Protein AF-A0A0F9JX82-F1 (afdb_monomer_lite)

Sequence (52 aa):
MSIRECLDCRTHQEELSKEKIVKEIQAFLKNPEKYHVKYNTTTGFYKFELIK

Organism: NCBI:txid412755

Secondary structure (DSSP, 8-state):
--HHHHHHHHHHHHHHHHHHHHHHHHHHHH-GGGEEEEE-TTTSSEEEEE--

Structure (mmCIF, N/CA/C/O backbone):
data_AF-A0A0F9JX82-F1
#
_entry.id   AF-A0A0F9JX82-F1
#
loop_
_atom_site.group_PDB
_atom_site.id
_atom_site.type_symbol
_atom_site.label_atom_id
_atom_site.label_alt_id
_atom_site.label_comp_id
_atom_site.label_asym_id
_atom_site.label_entity_id
_atom_site.label_seq_id
_atom_site.pdbx_PDB_ins_code
_atom_site.Cartn_x
_atom_site.Cartn_y
_atom_site.Cartn_z
_atom_site.occupancy
_atom_site.B_iso_or_equiv
_atom_site.auth_seq_id
_atom_site.auth_comp_id
_atom_site.auth_asym_id
_atom_site.auth_atom_id
_atom_site.pdbx_PDB_model_num
ATOM 1 N N . MET A 1 1 ? 23.094 15.933 -20.433 1.00 51.38 1 MET A N 1
ATOM 2 C CA . MET A 1 1 ? 22.638 14.861 -19.530 1.00 51.38 1 MET A CA 1
ATOM 3 C C . MET A 1 1 ? 23.109 13.551 -20.109 1.00 51.38 1 MET A C 1
ATOM 5 O O . MET A 1 1 ? 22.645 13.162 -21.176 1.00 51.38 1 MET A O 1
ATOM 9 N N . SER A 1 2 ? 24.127 12.957 -19.495 1.00 50.66 2 SER A N 1
ATOM 10 C CA . SER A 1 2 ? 24.657 11.675 -19.955 1.00 50.66 2 SER A CA 1
ATOM 11 C C . SER A 1 2 ? 23.688 10.554 -19.573 1.00 50.66 2 SER A C 1
ATOM 13 O O . SER A 1 2 ? 23.006 10.629 -18.554 1.00 50.66 2 SER A O 1
ATOM 15 N N . ILE A 1 3 ? 23.639 9.489 -20.373 1.00 58.03 3 ILE A N 1
ATOM 16 C CA . ILE A 1 3 ? 22.800 8.304 -20.116 1.00 58.03 3 ILE A CA 1
ATOM 17 C C . ILE A 1 3 ? 23.039 7.716 -18.708 1.00 58.03 3 ILE A C 1
ATOM 19 O O . ILE A 1 3 ? 22.113 7.169 -18.113 1.00 58.03 3 ILE A O 1
ATOM 23 N N . ARG A 1 4 ? 24.250 7.870 -18.147 1.00 54.03 4 ARG A N 1
ATOM 24 C CA . ARG A 1 4 ? 24.588 7.421 -16.785 1.00 54.03 4 ARG A CA 1
ATOM 25 C C . ARG A 1 4 ? 23.845 8.195 -15.698 1.00 54.03 4 ARG A C 1
ATOM 27 O O . ARG A 1 4 ? 23.289 7.568 -14.809 1.00 54.03 4 ARG A O 1
ATOM 34 N N . GLU A 1 5 ? 23.745 9.517 -15.821 1.00 51.88 5 GLU A N 1
ATOM 35 C CA . GLU A 1 5 ? 23.019 10.349 -14.847 1.00 51.88 5 GLU A CA 1
ATOM 36 C C . GLU A 1 5 ? 21.527 9.971 -14.795 1.00 51.88 5 GLU A C 1
ATOM 38 O O . GLU A 1 5 ? 20.939 9.912 -13.721 1.00 51.88 5 GLU A O 1
ATOM 43 N N . CYS A 1 6 ? 20.915 9.622 -15.935 1.00 58.56 6 CYS A N 1
ATOM 44 C CA . CYS A 1 6 ? 19.530 9.136 -15.964 1.00 58.56 6 CYS A CA 1
ATOM 45 C C . CYS A 1 6 ? 19.351 7.748 -15.328 1.00 58.56 6 CYS A C 1
ATOM 47 O O . CYS A 1 6 ? 18.308 7.495 -14.721 1.00 58.56 6 CYS A O 1
ATOM 49 N N . LEU A 1 7 ? 20.325 6.844 -15.476 1.00 56.38 7 LEU A N 1
ATOM 50 C CA . LEU A 1 7 ? 20.266 5.506 -14.877 1.00 56.38 7 LEU A CA 1
ATOM 51 C C . LEU A 1 7 ? 20.400 5.572 -13.354 1.00 56.38 7 LEU A C 1
ATOM 53 O O . LEU A 1 7 ? 19.630 4.910 -12.656 1.00 56.38 7 LEU A O 1
ATOM 57 N N . ASP A 1 8 ? 21.288 6.424 -12.843 1.00 57.84 8 ASP A N 1
ATOM 58 C CA . ASP A 1 8 ? 21.430 6.651 -11.403 1.00 57.84 8 ASP A CA 1
ATOM 59 C C . ASP A 1 8 ? 20.176 7.323 -10.821 1.00 57.84 8 ASP A C 1
ATOM 61 O O . ASP A 1 8 ? 19.663 6.883 -9.792 1.00 57.84 8 ASP A O 1
ATOM 65 N N . CYS A 1 9 ? 19.589 8.308 -11.518 1.00 60.03 9 CYS A N 1
ATOM 66 C CA . CYS A 1 9 ? 18.316 8.912 -11.104 1.00 60.03 9 CYS A CA 1
ATOM 67 C C . CYS A 1 9 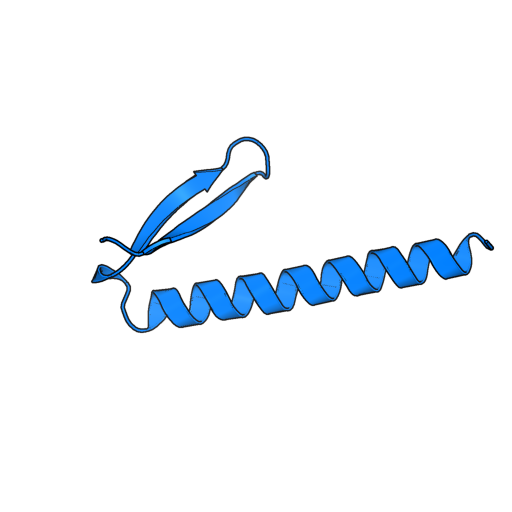? 17.174 7.890 -11.033 1.00 60.03 9 CYS A C 1
ATOM 69 O O . CYS A 1 9 ? 16.382 7.915 -10.090 1.00 60.03 9 CYS A O 1
ATOM 71 N N . ARG A 1 10 ? 17.075 6.992 -12.019 1.00 59.09 10 ARG A N 1
ATOM 72 C CA . ARG A 1 10 ? 16.021 5.972 -12.068 1.00 59.09 10 ARG A CA 1
ATOM 73 C C . ARG A 1 10 ? 16.204 4.918 -10.976 1.00 59.09 10 ARG A C 1
ATOM 75 O O . ARG A 1 10 ? 15.237 4.576 -10.303 1.00 59.09 10 ARG A O 1
ATOM 82 N N . THR A 1 11 ? 17.436 4.468 -10.756 1.00 61.91 11 THR A N 1
ATOM 83 C CA . THR A 1 11 ? 17.766 3.495 -9.704 1.00 61.91 11 THR A CA 1
ATOM 84 C C . THR A 1 11 ? 17.483 4.076 -8.317 1.00 61.91 11 THR A C 1
ATOM 86 O O . THR A 1 11 ? 16.832 3.434 -7.496 1.00 61.91 11 THR A O 1
ATOM 89 N N . HIS A 1 12 ? 17.857 5.336 -8.080 1.00 60.22 12 HIS A N 1
ATOM 90 C CA . HIS A 1 12 ? 17.591 6.012 -6.811 1.00 60.22 12 HIS A CA 1
ATOM 91 C C . HIS A 1 12 ? 16.089 6.259 -6.570 1.00 60.22 12 HIS A C 1
ATOM 93 O O . HIS A 1 12 ? 15.595 6.094 -5.455 1.00 60.22 12 HIS A O 1
ATOM 99 N N . GLN A 1 13 ? 15.322 6.595 -7.615 1.00 59.03 13 GLN A N 1
ATOM 100 C CA . GLN A 1 13 ? 13.858 6.690 -7.519 1.00 59.03 13 GLN A CA 1
ATOM 101 C C . GLN A 1 13 ? 13.204 5.342 -7.183 1.00 59.03 13 GLN A C 1
ATOM 103 O O . GLN A 1 13 ? 12.255 5.300 -6.396 1.00 59.03 13 GLN A O 1
ATOM 108 N N . GLU A 1 14 ? 13.713 4.241 -7.739 1.00 60.66 14 GLU A N 1
ATOM 109 C CA . GLU A 1 14 ? 13.242 2.891 -7.418 1.00 60.66 14 GLU A CA 1
ATOM 110 C C . GLU A 1 14 ? 13.560 2.508 -5.961 1.00 60.66 14 GLU A C 1
ATOM 112 O O . GLU A 1 14 ? 12.700 1.945 -5.282 1.00 60.66 14 GLU A O 1
ATOM 117 N N . GLU A 1 15 ? 14.731 2.864 -5.428 1.00 61.62 15 GLU A N 1
ATOM 118 C CA . GLU A 1 15 ? 15.078 2.642 -4.013 1.00 61.62 15 GLU A CA 1
ATOM 119 C C . GLU A 1 15 ? 14.184 3.437 -3.053 1.00 61.62 15 GLU A C 1
ATOM 121 O O . GLU A 1 15 ? 13.599 2.861 -2.131 1.00 61.62 15 GLU A O 1
ATOM 126 N N . LEU A 1 16 ? 13.976 4.729 -3.327 1.00 61.03 16 LEU A N 1
ATOM 127 C CA . LEU A 1 16 ? 13.064 5.579 -2.553 1.00 61.03 16 LEU A CA 1
ATOM 128 C C . LEU A 1 16 ? 11.623 5.042 -2.572 1.00 61.03 16 LEU A C 1
ATOM 130 O O . LEU A 1 16 ? 10.895 5.150 -1.580 1.00 61.03 16 LEU A O 1
ATOM 134 N N . SER A 1 17 ? 11.208 4.424 -3.684 1.00 71.00 17 SER A N 1
ATOM 135 C CA . SER A 1 17 ? 9.893 3.787 -3.798 1.00 71.00 17 SER A CA 1
ATOM 136 C C . SER A 1 17 ? 9.774 2.533 -2.922 1.00 71.00 17 SER A C 1
ATOM 138 O O . SER A 1 17 ? 8.753 2.352 -2.254 1.00 71.00 17 SER A O 1
ATOM 140 N N . LYS A 1 18 ? 10.830 1.710 -2.842 1.00 75.38 18 LYS A N 1
ATOM 141 C CA . LYS A 1 18 ? 10.852 0.484 -2.028 1.00 75.38 18 LYS A CA 1
ATOM 142 C C . LYS A 1 18 ? 10.799 0.802 -0.540 1.00 75.38 18 LYS A C 1
ATOM 144 O O . LYS A 1 18 ? 9.981 0.220 0.170 1.00 75.38 18 LYS A O 1
ATOM 149 N N . GLU A 1 19 ? 11.613 1.744 -0.066 1.00 80.81 19 GLU A N 1
ATOM 150 C CA . GLU A 1 19 ? 11.607 2.135 1.350 1.00 80.81 19 GLU A CA 1
ATOM 151 C C . GLU A 1 19 ? 10.245 2.673 1.791 1.00 80.81 19 GLU A C 1
ATOM 153 O O . GLU A 1 19 ? 9.765 2.366 2.886 1.00 80.81 19 GLU A O 1
ATOM 158 N N . LYS A 1 20 ? 9.600 3.463 0.926 1.00 80.75 20 LYS A N 1
ATOM 159 C CA . LYS A 1 20 ? 8.271 4.005 1.192 1.00 80.75 20 LYS A CA 1
ATOM 160 C C . LYS A 1 20 ? 7.223 2.897 1.305 1.00 80.75 20 LYS A C 1
ATOM 162 O O . LYS A 1 20 ? 6.465 2.891 2.272 1.00 80.75 20 LYS A O 1
ATOM 167 N N . ILE A 1 21 ? 7.231 1.933 0.382 1.00 80.88 21 ILE A N 1
ATOM 168 C CA . ILE A 1 21 ? 6.329 0.771 0.421 1.00 80.88 21 ILE A CA 1
ATOM 169 C C . ILE A 1 21 ? 6.542 -0.038 1.709 1.00 80.88 21 ILE A C 1
ATOM 171 O O . ILE A 1 21 ? 5.575 -0.379 2.387 1.00 80.88 21 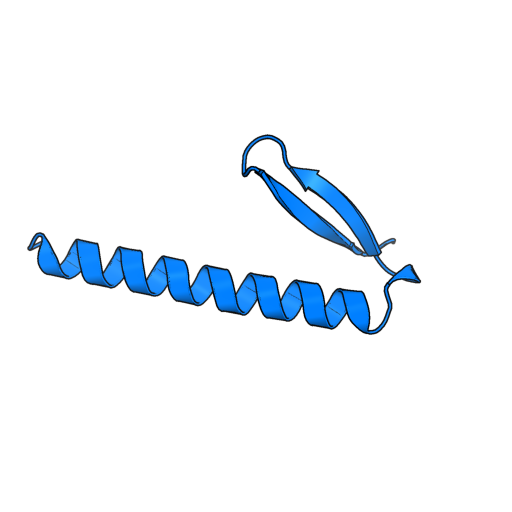ILE A O 1
ATOM 175 N N . VAL A 1 22 ? 7.795 -0.301 2.096 1.00 85.50 22 VAL A N 1
ATOM 176 C CA . VAL A 1 22 ? 8.102 -1.040 3.333 1.00 85.50 22 VAL A CA 1
ATOM 177 C C . VAL A 1 22 ? 7.574 -0.303 4.566 1.00 85.50 22 VAL A C 1
ATOM 179 O O . VAL A 1 22 ? 6.978 -0.935 5.438 1.00 85.50 22 VAL A O 1
ATOM 182 N N . LYS A 1 23 ? 7.730 1.025 4.637 1.00 87.00 23 LYS A N 1
ATOM 183 C CA . LYS A 1 23 ? 7.186 1.836 5.740 1.00 87.00 23 LYS A CA 1
ATOM 184 C C . LYS A 1 23 ? 5.660 1.778 5.806 1.00 87.00 23 LYS A C 1
ATOM 186 O O . LYS A 1 23 ? 5.116 1.642 6.900 1.00 87.00 23 LYS A O 1
ATOM 191 N N . GLU A 1 24 ? 4.976 1.849 4.665 1.00 83.88 24 GLU A N 1
ATOM 192 C CA . GLU A 1 24 ? 3.513 1.735 4.602 1.00 83.88 24 GLU A C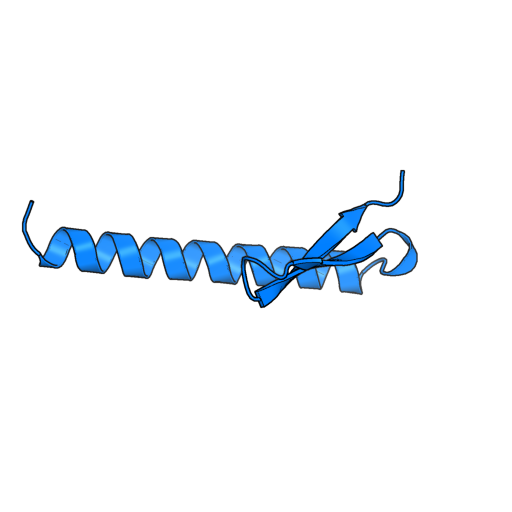A 1
ATOM 193 C C . GLU A 1 24 ? 3.035 0.352 5.078 1.00 83.88 24 GLU A C 1
ATOM 195 O O . GLU A 1 24 ? 2.130 0.269 5.909 1.00 83.88 24 GLU A O 1
ATOM 200 N N . ILE A 1 25 ? 3.708 -0.728 4.662 1.00 86.50 25 ILE A N 1
ATOM 201 C CA . ILE A 1 25 ? 3.409 -2.093 5.126 1.00 86.50 25 ILE A CA 1
ATOM 202 C C . ILE A 1 25 ? 3.663 -2.233 6.633 1.00 86.50 25 ILE A C 1
ATOM 204 O O . ILE A 1 25 ? 2.839 -2.797 7.349 1.00 86.50 25 ILE A O 1
ATOM 208 N N . GLN A 1 26 ? 4.773 -1.701 7.154 1.00 90.44 26 GLN A N 1
ATOM 209 C CA . GLN A 1 26 ? 5.062 -1.736 8.593 1.00 90.44 26 GLN A CA 1
ATOM 210 C C . GLN A 1 26 ? 4.024 -0.961 9.415 1.00 90.44 26 GLN A C 1
ATOM 212 O O . GLN A 1 26 ? 3.652 -1.398 10.504 1.00 90.44 26 GLN A O 1
ATOM 217 N N . ALA A 1 27 ? 3.557 0.186 8.916 1.00 88.31 27 ALA A N 1
ATOM 218 C CA . ALA A 1 27 ? 2.509 0.966 9.567 1.00 88.31 27 ALA A CA 1
ATOM 219 C C . ALA A 1 27 ? 1.167 0.217 9.576 1.00 88.31 27 ALA A C 1
ATOM 221 O O . ALA A 1 27 ? 0.489 0.209 10.606 1.00 88.31 27 ALA A O 1
ATOM 222 N N . PHE A 1 28 ? 0.834 -0.458 8.471 1.00 89.06 28 PHE A N 1
ATOM 223 C CA . PHE A 1 28 ? -0.328 -1.338 8.370 1.00 89.06 28 PHE A CA 1
ATOM 224 C C . PHE A 1 28 ? -0.256 -2.498 9.369 1.00 89.06 28 PHE A C 1
ATOM 226 O O . PHE A 1 28 ? -1.179 -2.679 10.154 1.00 89.06 28 PHE A O 1
ATOM 233 N N . LEU A 1 29 ? 0.860 -3.236 9.414 1.00 89.81 29 LEU A N 1
ATOM 234 C CA . LEU A 1 29 ? 1.024 -4.393 10.306 1.00 89.81 29 LEU A CA 1
ATOM 235 C C . LEU A 1 29 ? 0.905 -4.040 11.797 1.00 89.81 29 LEU A C 1
ATOM 237 O O . LEU A 1 29 ? 0.569 -4.906 12.599 1.00 89.81 29 LEU A O 1
ATOM 241 N N . LYS A 1 30 ? 1.174 -2.785 12.182 1.00 93.25 30 LYS A N 1
ATOM 242 C CA . LYS A 1 30 ? 1.038 -2.324 13.572 1.00 93.25 30 LYS A CA 1
ATOM 243 C C . LYS A 1 30 ? -0.409 -2.093 14.011 1.00 93.25 30 LYS A C 1
ATOM 245 O O . LYS A 1 30 ? -0.673 -2.222 15.197 1.00 93.25 30 LYS A O 1
ATOM 250 N N . ASN A 1 31 ? -1.300 -1.681 13.108 1.00 92.06 31 ASN A N 1
ATOM 251 C CA . A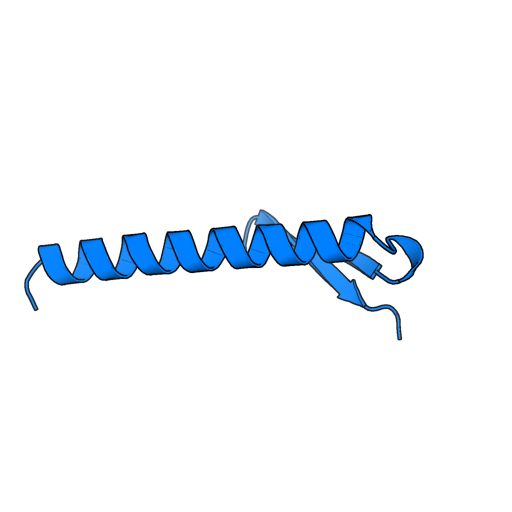SN A 1 31 ? -2.707 -1.382 13.418 1.00 92.06 31 ASN A CA 1
ATOM 252 C C . ASN A 1 31 ? -3.588 -1.675 12.187 1.00 92.06 31 ASN A C 1
ATOM 254 O O . ASN A 1 31 ? -4.111 -0.731 11.584 1.00 92.06 31 ASN A O 1
ATOM 258 N N . PRO A 1 32 ? -3.706 -2.938 11.742 1.00 89.94 32 PRO A N 1
ATOM 259 C CA . PRO A 1 32 ? -4.376 -3.277 10.484 1.00 89.94 32 PRO A CA 1
ATOM 260 C C . PRO A 1 32 ? -5.840 -2.818 10.445 1.00 89.94 32 PRO A C 1
ATOM 262 O O . PRO A 1 32 ? -6.335 -2.425 9.394 1.00 89.94 32 PRO A O 1
ATOM 265 N N . GLU A 1 33 ? -6.511 -2.775 11.595 1.00 92.00 33 GLU A N 1
ATOM 266 C CA . GLU A 1 33 ? -7.891 -2.316 11.763 1.00 92.00 33 GLU A CA 1
ATOM 267 C C . GLU A 1 33 ? -8.110 -0.830 11.448 1.00 92.00 33 GLU A C 1
ATOM 269 O O . GLU A 1 33 ? -9.249 -0.411 11.263 1.00 92.00 33 GLU A O 1
ATOM 274 N N . LYS A 1 34 ? -7.043 -0.026 11.368 1.00 91.69 34 LYS A N 1
ATOM 275 C CA . LYS A 1 34 ? -7.121 1.398 11.001 1.00 91.69 34 LYS A CA 1
ATOM 276 C 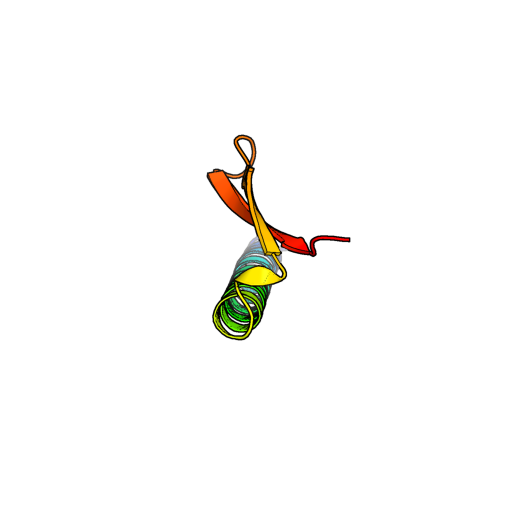C . LYS A 1 34 ? -6.998 1.643 9.504 1.00 91.69 34 LYS A C 1
ATOM 278 O O . LYS A 1 34 ? -7.052 2.799 9.087 1.00 91.69 34 LYS A O 1
ATOM 283 N N . TYR A 1 35 ? -6.804 0.600 8.701 1.00 91.00 35 TYR A N 1
ATOM 284 C CA . TYR A 1 35 ? -6.525 0.735 7.278 1.00 91.00 35 TYR A CA 1
ATOM 285 C C . TYR A 1 35 ? -7.500 -0.069 6.420 1.00 91.00 35 TYR A C 1
ATOM 287 O O . TYR A 1 35 ? -7.825 -1.219 6.696 1.00 91.00 35 TYR A O 1
ATOM 295 N N . HIS A 1 36 ? -7.900 0.535 5.308 1.00 89.81 36 HIS A N 1
ATOM 296 C CA . HIS A 1 36 ? -8.556 -0.104 4.185 1.00 89.81 36 HIS A CA 1
ATOM 297 C C . HIS A 1 36 ? -7.523 -0.357 3.078 1.00 89.81 36 HIS A C 1
ATOM 299 O O . HIS A 1 36 ? -6.856 0.568 2.606 1.00 89.81 36 HIS A O 1
ATOM 305 N N . VAL A 1 37 ? -7.404 -1.609 2.632 1.00 88.25 37 VAL A N 1
ATOM 306 C CA . VAL A 1 37 ? -6.477 -1.997 1.560 1.00 88.25 37 VAL A CA 1
ATOM 307 C C . VAL A 1 37 ? -7.221 -2.033 0.229 1.00 88.25 37 VAL A C 1
ATOM 309 O O . VAL A 1 37 ? -8.160 -2.805 0.052 1.00 88.25 37 VAL A O 1
ATOM 312 N N . LYS A 1 38 ? -6.794 -1.209 -0.732 1.00 89.06 38 LYS A N 1
ATOM 313 C CA . LYS A 1 38 ? -7.381 -1.146 -2.075 1.00 89.06 38 LYS A CA 1
ATOM 314 C C . LYS A 1 38 ? -6.371 -1.579 -3.127 1.00 89.06 38 LYS A C 1
ATOM 316 O O . LYS A 1 38 ? -5.262 -1.055 -3.178 1.00 89.06 38 LYS A O 1
ATOM 321 N N . TYR A 1 39 ? -6.765 -2.492 -4.007 1.00 85.31 39 TYR A N 1
ATOM 322 C CA . TYR A 1 39 ? -5.952 -2.834 -5.170 1.00 85.31 39 TYR A CA 1
ATOM 323 C C . TYR A 1 39 ? -5.972 -1.691 -6.197 1.00 85.31 39 TYR A C 1
ATOM 325 O O . TYR A 1 39 ? -7.044 -1.229 -6.596 1.00 85.31 39 TYR A O 1
ATOM 333 N N . ASN A 1 40 ? -4.795 -1.219 -6.617 1.00 83.19 40 ASN A N 1
ATOM 334 C CA . ASN A 1 40 ? -4.654 -0.239 -7.688 1.00 83.19 40 ASN A CA 1
ATOM 335 C C . ASN A 1 40 ? -4.348 -0.962 -9.006 1.00 83.19 40 ASN A C 1
ATOM 337 O O . ASN A 1 40 ? -3.240 -1.449 -9.216 1.00 83.19 40 ASN A O 1
ATOM 341 N N . THR A 1 41 ? -5.325 -0.995 -9.910 1.00 84.00 41 THR A N 1
ATOM 342 C CA . THR A 1 41 ? -5.204 -1.654 -11.218 1.00 84.00 41 THR A CA 1
ATOM 343 C C . THR A 1 41 ? -4.222 -0.957 -12.159 1.00 84.00 41 THR A C 1
ATOM 345 O O . THR A 1 41 ? -3.672 -1.607 -13.040 1.00 84.00 41 THR A O 1
ATOM 348 N N . THR A 1 42 ? -3.969 0.342 -11.976 1.00 79.06 42 THR A N 1
ATOM 349 C CA . THR A 1 42 ? -3.035 1.113 -12.809 1.00 79.06 42 THR A CA 1
ATOM 350 C C . THR A 1 42 ? -1.585 0.777 -12.485 1.00 79.06 42 THR A C 1
ATOM 352 O O . THR A 1 42 ? -0.757 0.689 -13.386 1.00 79.06 42 THR A O 1
ATOM 355 N N . THR A 1 43 ? -1.260 0.614 -11.200 1.00 78.00 43 THR A N 1
ATOM 356 C CA . THR A 1 43 ? 0.121 0.357 -10.759 1.00 78.00 43 THR A CA 1
ATOM 357 C C . THR A 1 43 ? 0.398 -1.114 -10.464 1.00 78.00 43 THR A C 1
ATOM 359 O O . THR A 1 43 ? 1.558 -1.495 -10.372 1.00 78.00 43 THR A O 1
ATOM 362 N N . GLY A 1 44 ? -0.637 -1.942 -10.294 1.00 78.31 44 GLY A N 1
ATOM 363 C CA . GLY A 1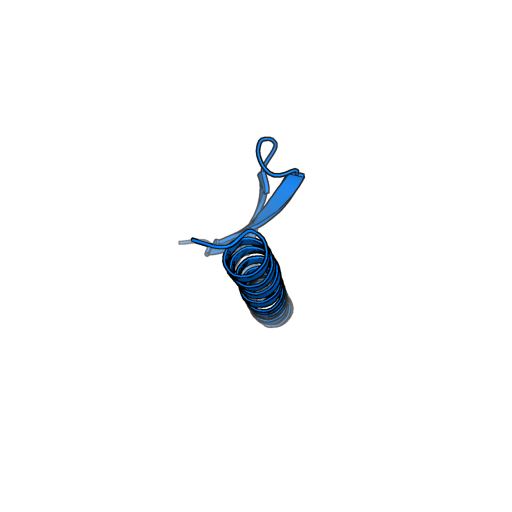 44 ? -0.512 -3.348 -9.902 1.00 78.31 44 GLY A CA 1
ATOM 364 C C . GLY A 1 44 ? -0.196 -3.569 -8.417 1.00 78.31 44 GLY A C 1
ATOM 365 O O . GLY A 1 44 ? 0.022 -4.708 -8.011 1.00 78.31 44 GLY A O 1
ATOM 366 N N . PHE A 1 45 ? -0.185 -2.510 -7.600 1.00 79.06 45 PHE A N 1
ATOM 367 C CA . PHE A 1 45 ? 0.135 -2.569 -6.169 1.00 79.06 45 PHE A CA 1
ATOM 368 C C . PHE A 1 45 ? -1.098 -2.351 -5.283 1.00 79.06 45 PHE A C 1
ATOM 370 O O . PHE A 1 45 ? -2.071 -1.702 -5.674 1.00 79.06 45 PHE A O 1
ATOM 377 N N . TYR A 1 46 ? -1.037 -2.857 -4.051 1.00 83.75 46 TYR A N 1
ATOM 378 C CA . TYR A 1 46 ? -2.018 -2.546 -3.013 1.00 83.75 46 TYR A CA 1
ATOM 379 C C . TYR A 1 46 ? -1.705 -1.191 -2.371 1.00 83.75 46 TYR A C 1
ATOM 381 O O . TYR A 1 46 ? -0.558 -0.901 -2.040 1.00 83.75 46 TYR A O 1
ATOM 389 N N . LYS A 1 47 ? -2.738 -0.369 -2.191 1.00 83.88 47 LYS A N 1
ATOM 390 C CA . LYS A 1 47 ? -2.684 0.920 -1.503 1.00 83.88 47 LYS A CA 1
ATOM 391 C C . LYS A 1 47 ? -3.331 0.788 -0.128 1.00 83.88 47 LYS A C 1
ATOM 393 O O . LYS A 1 47 ? -4.451 0.286 -0.028 1.00 83.88 47 LYS A O 1
ATOM 398 N N . PHE A 1 48 ? -2.646 1.270 0.903 1.00 86.94 48 PHE A N 1
ATOM 399 C CA . PHE A 1 48 ? -3.116 1.257 2.287 1.00 86.94 48 PHE A CA 1
ATOM 400 C C . PHE A 1 48 ? -3.665 2.646 2.642 1.00 86.94 48 PHE A C 1
ATOM 402 O O . PHE A 1 48 ? -2.915 3.619 2.675 1.00 86.94 48 PHE A O 1
ATOM 409 N N . GLU A 1 49 ? -4.973 2.770 2.871 1.00 86.69 49 GLU A N 1
ATOM 410 C CA . GLU A 1 49 ? -5.634 4.045 3.191 1.00 86.69 49 GLU A CA 1
ATOM 411 C C . GLU A 1 49 ? -6.191 4.020 4.616 1.00 86.69 49 GLU A C 1
ATOM 413 O O . GLU A 1 49 ? -6.811 3.041 5.007 1.00 86.69 49 GLU A O 1
ATOM 418 N N . LEU A 1 50 ? -5.986 5.083 5.400 1.00 87.94 50 LEU A N 1
ATOM 419 C CA . LEU A 1 50 ? -6.547 5.176 6.751 1.00 87.94 50 LEU A CA 1
ATOM 420 C C . LEU A 1 50 ? -8.078 5.281 6.705 1.00 87.94 50 LEU A C 1
ATOM 422 O O . LEU A 1 50 ? -8.630 6.069 5.934 1.00 87.94 50 LEU A O 1
ATOM 426 N N . ILE A 1 51 ? -8.747 4.518 7.564 1.00 85.50 51 ILE A N 1
ATOM 427 C CA . ILE A 1 51 ? -10.188 4.617 7.803 1.00 85.50 51 ILE A CA 1
ATOM 428 C C . ILE A 1 51 ? -10.429 5.901 8.612 1.00 85.50 51 ILE A C 1
ATOM 430 O O . ILE A 1 51 ? -9.781 6.110 9.638 1.00 85.50 51 ILE A O 1
ATOM 434 N N . LYS A 1 52 ? -11.293 6.787 8.103 1.00 75.81 52 LYS A N 1
ATOM 435 C CA . LYS A 1 52 ? -11.668 8.052 8.756 1.00 75.81 52 LYS A CA 1
ATOM 436 C C . LYS A 1 52 ? -12.697 7.847 9.856 1.00 75.81 52 LYS A C 1
ATOM 438 O O . LYS A 1 52 ? -13.573 6.976 9.662 1.00 75.81 52 LYS A O 1
#

pLDDT: mean 76.66, std 13.57, range [50.66, 93.25]

Foldseek 3Di:
DDPVVVVVVVVVVVVVVVVVVVVLVVVCVVCVVQWDWDQDPVVRDIDTHGDD

Radius of gyration: 15.0 Å; chains: 1; bounding box: 36×19×34 Å